Protein AF-A0A6V8DVF6-F1 (afdb_monomer)

pLDDT: mean 93.53, std 7.27, range [53.31, 98.12]

Sequence (93 aa):
VHAAGGITSLAHPRYYGVDYETLIQHLKASNVDAIEAFHRSHSDDDRHRLWKLAEAYGLGVTVGSDFHSFNGGHRPGHMPVVINALPELISSA

Structure (mmCIF, N/CA/C/O backbone):
data_AF-A0A6V8DVF6-F1
#
_entry.id   AF-A0A6V8DVF6-F1
#
loop_
_atom_site.group_PDB
_atom_site.id
_atom_site.type_symbol
_atom_site.label_atom_id
_atom_site.label_alt_id
_atom_site.label_comp_id
_atom_site.label_asym_id
_atom_site.label_entity_id
_atom_site.label_seq_id
_atom_site.pdbx_PDB_ins_code
_atom_site.Cartn_x
_atom_site.Cartn_y
_atom_site.Cartn_z
_atom_site.occupancy
_atom_site.B_iso_or_equiv
_atom_site.auth_seq_id
_atom_site.auth_comp_id
_atom_site.auth_asym_id
_atom_site.auth_atom_id
_atom_site.pdbx_PDB_model_num
ATOM 1 N N . VAL A 1 1 ? -11.140 11.513 6.094 1.00 95.19 1 VAL A N 1
ATOM 2 C CA . VAL A 1 1 ? -11.401 10.260 5.350 1.00 95.19 1 VAL A CA 1
ATOM 3 C C . VAL A 1 1 ? -12.361 9.374 6.127 1.00 95.19 1 VAL A C 1
ATOM 5 O O . VAL A 1 1 ? -13.500 9.259 5.697 1.00 95.19 1 VAL A O 1
ATOM 8 N N . HIS A 1 2 ? -11.987 8.895 7.319 1.00 96.19 2 HIS A N 1
ATOM 9 C CA . HIS A 1 2 ? -12.884 8.087 8.163 1.00 96.19 2 HIS A CA 1
ATOM 10 C C . HIS A 1 2 ? -14.211 8.765 8.519 1.00 96.19 2 HIS A C 1
ATOM 12 O O . HIS A 1 2 ? -15.248 8.121 8.469 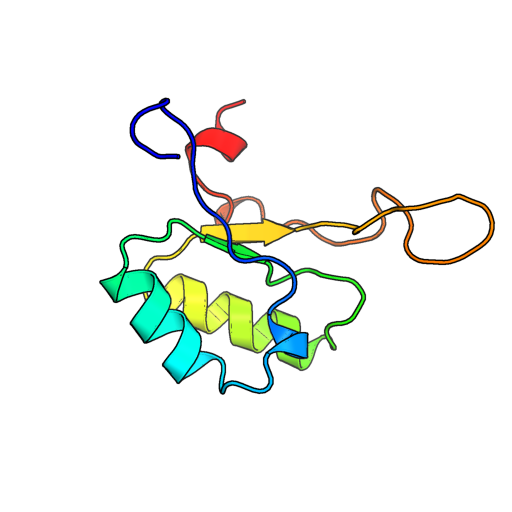1.00 96.19 2 HIS A O 1
ATOM 18 N N . ALA A 1 3 ? -14.217 10.077 8.790 1.00 97.19 3 ALA A N 1
ATOM 19 C CA . ALA A 1 3 ? -15.455 10.824 9.068 1.00 97.19 3 ALA A CA 1
ATOM 20 C C . ALA A 1 3 ? -16.474 10.812 7.905 1.00 97.19 3 ALA A C 1
ATOM 22 O O . ALA A 1 3 ? -17.644 11.108 8.118 1.00 97.19 3 ALA A O 1
ATOM 23 N N . ALA A 1 4 ? -16.037 10.470 6.687 1.00 96.62 4 ALA A N 1
ATOM 24 C CA . ALA A 1 4 ? -16.889 10.292 5.512 1.00 96.62 4 ALA A CA 1
ATOM 25 C C . ALA A 1 4 ? -17.177 8.805 5.201 1.00 96.62 4 ALA A C 1
ATOM 27 O O . ALA A 1 4 ? -17.681 8.500 4.127 1.00 96.62 4 ALA A O 1
ATOM 28 N N . GLY A 1 5 ? -16.818 7.878 6.100 1.00 94.19 5 GLY A N 1
ATOM 29 C CA . GLY A 1 5 ? -16.972 6.430 5.913 1.00 94.19 5 GLY A CA 1
ATOM 30 C C . GLY A 1 5 ? -15.923 5.775 5.006 1.00 94.19 5 GLY A C 1
ATOM 31 O O . GLY A 1 5 ? -16.073 4.612 4.650 1.00 94.19 5 GLY A O 1
ATOM 32 N N . GLY A 1 6 ? -14.875 6.504 4.606 1.00 95.00 6 GLY A N 1
ATOM 33 C CA . GLY A 1 6 ? -13.806 5.971 3.758 1.00 95.00 6 GLY A CA 1
ATOM 34 C C . GLY A 1 6 ? -12.647 5.358 4.545 1.00 95.00 6 GLY A C 1
ATOM 35 O O . GLY A 1 6 ? -12.516 5.581 5.749 1.00 95.00 6 GLY A O 1
ATOM 36 N N . ILE A 1 7 ? -11.756 4.678 3.822 1.00 95.94 7 ILE A N 1
ATOM 37 C CA . ILE A 1 7 ? -10.470 4.178 4.327 1.00 95.94 7 ILE A CA 1
ATOM 38 C C . ILE A 1 7 ? -9.296 5.006 3.805 1.00 95.94 7 ILE A C 1
ATOM 40 O O . ILE A 1 7 ? -9.374 5.665 2.768 1.00 95.94 7 ILE A O 1
ATOM 44 N N . THR A 1 8 ? -8.183 4.924 4.511 1.00 97.50 8 THR A N 1
ATOM 45 C CA . THR A 1 8 ? -6.906 5.555 4.206 1.00 97.50 8 THR A CA 1
ATOM 46 C C . THR A 1 8 ? -5.885 4.513 3.768 1.00 97.50 8 THR A C 1
ATOM 48 O O . THR A 1 8 ? -5.738 3.459 4.381 1.00 97.50 8 THR A O 1
ATOM 51 N N . SER A 1 9 ? -5.148 4.826 2.705 1.00 97.88 9 SER A N 1
ATOM 52 C CA . SER A 1 9 ? -4.021 4.022 2.245 1.00 97.88 9 SER A CA 1
ATOM 53 C C . SER A 1 9 ? -2.862 4.934 1.884 1.00 97.88 9 SER A C 1
ATOM 55 O O . SER A 1 9 ? -3.044 5.869 1.103 1.00 97.88 9 SER A O 1
ATOM 57 N N . LEU A 1 10 ? -1.669 4.658 2.410 1.00 97.81 10 LEU A N 1
ATOM 58 C CA . LEU A 1 10 ? -0.466 5.380 2.000 1.00 97.81 10 LEU A CA 1
ATOM 59 C C . LEU A 1 10 ? 0.010 4.873 0.628 1.00 97.81 10 LEU A C 1
ATOM 61 O O . LEU A 1 10 ? 0.266 3.680 0.478 1.00 97.81 10 LEU A O 1
ATOM 65 N N . ALA A 1 11 ? 0.121 5.765 -0.357 1.00 97.44 11 ALA A N 1
ATOM 66 C CA . ALA A 1 11 ? 0.502 5.425 -1.730 1.00 97.44 11 ALA A CA 1
ATOM 67 C C . ALA A 1 11 ? 2.028 5.302 -1.912 1.00 97.44 11 ALA A C 1
ATOM 69 O O . ALA A 1 11 ? 2.788 6.073 -1.324 1.00 97.44 11 ALA A O 1
ATOM 70 N N . HIS A 1 12 ? 2.444 4.324 -2.725 1.00 96.19 12 HIS A N 1
ATOM 71 C CA . HIS A 1 12 ? 3.788 4.025 -3.238 1.00 96.19 12 HIS A CA 1
ATOM 72 C C . HIS A 1 12 ? 4.939 4.586 -2.369 1.00 96.19 12 HIS A C 1
ATOM 74 O O . HIS A 1 12 ? 5.692 5.473 -2.797 1.00 96.19 12 HIS A O 1
ATOM 80 N N . PRO A 1 13 ? 5.093 4.081 -1.127 1.00 96.50 13 PRO A N 1
ATOM 81 C CA . PRO A 1 13 ? 5.926 4.680 -0.078 1.00 96.50 13 PRO A CA 1
ATOM 82 C C . PRO A 1 13 ? 7.430 4.659 -0.356 1.00 96.50 13 PRO A C 1
ATOM 84 O O . PRO A 1 13 ? 8.180 5.371 0.312 1.00 96.50 13 PRO A O 1
ATOM 87 N N . ARG A 1 14 ? 7.892 3.885 -1.348 1.00 94.38 14 ARG A N 1
ATOM 88 C CA . ARG A 1 14 ? 9.309 3.811 -1.740 1.00 94.38 14 ARG A CA 1
ATOM 89 C C . ARG A 1 14 ? 9.946 5.190 -1.953 1.00 94.38 14 ARG A C 1
ATOM 91 O O . ARG A 1 14 ? 11.125 5.370 -1.661 1.00 94.38 14 ARG A O 1
ATOM 98 N N . TYR A 1 15 ? 9.183 6.168 -2.440 1.00 92.19 15 TYR A N 1
ATOM 99 C CA . TYR A 1 15 ? 9.697 7.509 -2.738 1.00 92.19 15 TYR A CA 1
ATOM 100 C C . TYR A 1 15 ? 9.937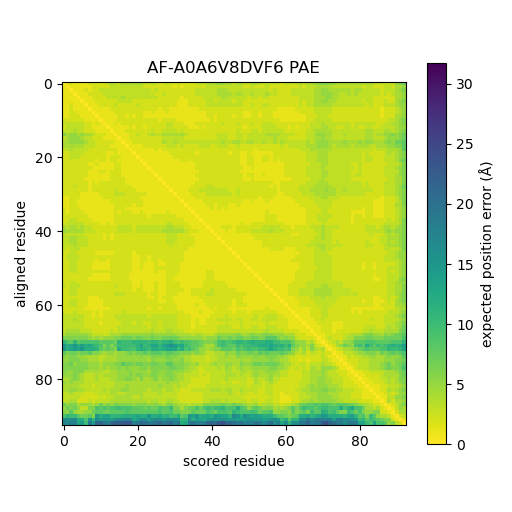 8.389 -1.506 1.00 92.19 15 TYR A C 1
ATOM 102 O O . TYR A 1 15 ? 10.566 9.436 -1.634 1.00 92.19 15 TYR A O 1
ATOM 110 N N . TYR A 1 16 ? 9.477 7.987 -0.320 1.00 93.62 16 TYR A N 1
ATOM 111 C CA . TYR A 1 16 ? 9.663 8.779 0.897 1.00 93.62 16 TYR A CA 1
ATOM 112 C C . TYR A 1 16 ? 11.048 8.603 1.523 1.00 93.62 16 TYR A C 1
ATOM 114 O O . TYR A 1 16 ? 11.438 9.415 2.356 1.00 93.62 16 TYR A O 1
ATOM 122 N N . GLY A 1 17 ? 11.800 7.566 1.132 1.00 92.94 17 GLY A N 1
ATOM 123 C CA . GLY A 1 17 ? 13.143 7.318 1.666 1.00 92.94 17 GLY A CA 1
ATOM 124 C C . GLY A 1 17 ? 13.167 7.013 3.169 1.00 92.94 17 GLY A C 1
ATOM 125 O O . GLY A 1 17 ? 14.208 7.155 3.804 1.00 92.94 17 GLY A O 1
ATOM 126 N N . VAL A 1 18 ? 12.028 6.612 3.737 1.00 95.94 18 VAL A N 1
ATOM 127 C CA . VAL A 1 18 ? 11.881 6.207 5.139 1.00 95.94 18 VAL A CA 1
ATOM 128 C C . VAL A 1 18 ? 11.904 4.686 5.208 1.00 95.94 18 VAL A C 1
ATOM 130 O O . VAL A 1 18 ? 11.296 4.021 4.368 1.00 95.94 18 VAL A O 1
ATOM 133 N N . ASP A 1 19 ? 12.587 4.129 6.210 1.00 96.44 19 ASP A N 1
ATOM 134 C CA . ASP A 1 19 ? 12.544 2.688 6.451 1.00 96.44 19 ASP A CA 1
ATOM 135 C C . ASP A 1 19 ? 11.098 2.213 6.673 1.00 96.44 19 ASP A C 1
ATOM 137 O O . ASP A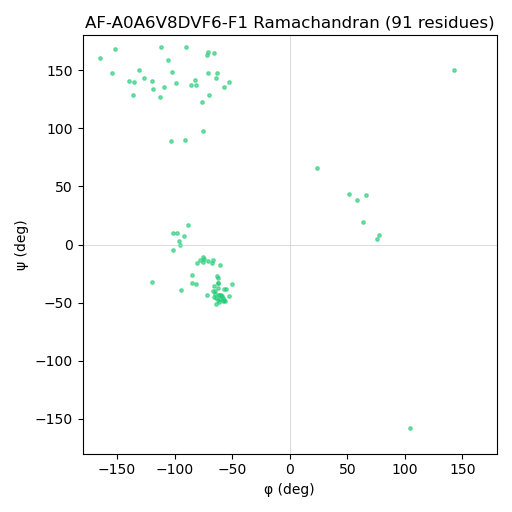 1 19 ? 10.316 2.831 7.401 1.00 96.44 19 ASP A O 1
ATOM 141 N N . TYR A 1 20 ? 10.745 1.100 6.034 1.00 97.25 20 TYR A N 1
ATOM 142 C CA . TYR A 1 20 ? 9.376 0.599 6.000 1.00 97.25 20 TYR A CA 1
ATOM 143 C C . TYR A 1 20 ? 8.814 0.228 7.371 1.00 97.25 20 TYR A C 1
ATOM 145 O O . TYR A 1 20 ? 7.619 0.411 7.590 1.00 97.25 20 TYR A O 1
ATOM 153 N N . GLU A 1 21 ? 9.634 -0.258 8.302 1.00 97.69 21 GLU A N 1
ATOM 154 C CA . GLU A 1 21 ? 9.148 -0.595 9.640 1.00 97.69 21 GL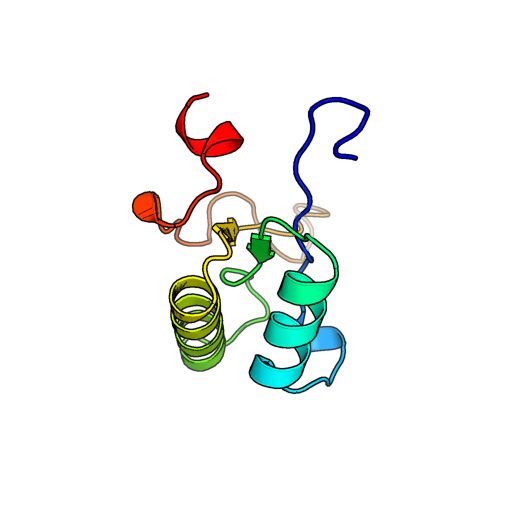U A CA 1
ATOM 155 C C . GLU A 1 21 ? 8.840 0.671 10.442 1.00 97.69 21 GLU A C 1
ATOM 157 O O . GLU A 1 21 ? 7.765 0.782 11.033 1.00 97.69 21 GLU A O 1
ATOM 162 N N . THR A 1 22 ? 9.725 1.669 10.370 1.00 98.06 22 THR A N 1
ATOM 163 C CA . THR A 1 22 ? 9.488 2.988 10.985 1.00 98.06 22 THR A CA 1
ATOM 164 C C . THR A 1 22 ? 8.218 3.629 10.423 1.00 98.06 22 THR A C 1
ATOM 166 O O . THR A 1 22 ? 7.385 4.153 11.166 1.00 98.06 22 THR A O 1
ATOM 169 N N . LEU A 1 23 ? 8.042 3.554 9.101 1.00 97.88 23 LEU A N 1
ATOM 170 C CA . LEU A 1 23 ? 6.866 4.081 8.423 1.00 97.88 23 LEU A CA 1
ATOM 171 C C . LEU A 1 23 ? 5.586 3.368 8.876 1.00 97.88 23 LEU A C 1
ATOM 173 O O . LEU A 1 23 ? 4.618 4.030 9.237 1.00 97.88 23 LEU A O 1
ATOM 177 N N . ILE A 1 24 ? 5.580 2.035 8.916 1.00 98.00 24 ILE A N 1
ATOM 178 C CA . ILE A 1 24 ? 4.405 1.247 9.313 1.00 98.00 24 ILE A CA 1
ATOM 179 C C . ILE A 1 24 ? 4.020 1.489 10.775 1.00 98.00 24 ILE A C 1
ATOM 181 O O . ILE A 1 24 ? 2.834 1.647 11.068 1.00 98.00 24 ILE A O 1
ATOM 185 N N . GLN A 1 25 ? 4.991 1.596 11.684 1.00 97.94 25 GLN A N 1
ATOM 186 C CA . GLN A 1 25 ? 4.723 1.955 13.079 1.00 97.94 25 GLN A CA 1
ATOM 187 C C . GLN A 1 25 ? 4.043 3.327 13.187 1.00 97.94 25 GLN A C 1
ATOM 189 O O . GLN A 1 25 ? 3.059 3.480 13.915 1.00 97.94 25 GLN A O 1
ATOM 194 N N . HIS A 1 26 ? 4.520 4.314 12.421 1.00 98.12 26 HIS A N 1
ATOM 195 C CA . HIS A 1 26 ? 3.913 5.643 12.379 1.00 98.12 26 HIS A CA 1
ATOM 196 C C . HIS A 1 26 ? 2.489 5.623 11.804 1.00 98.12 26 HIS A C 1
ATOM 198 O O . HIS A 1 26 ? 1.588 6.256 12.358 1.00 98.12 26 HIS A O 1
ATOM 204 N N . LEU A 1 27 ? 2.265 4.871 10.723 1.00 98.00 27 LEU A N 1
ATOM 205 C CA . LEU A 1 27 ? 0.939 4.690 10.130 1.00 98.00 27 LEU A CA 1
ATOM 206 C C . LEU A 1 27 ? -0.036 4.033 11.107 1.00 98.00 27 LEU A C 1
ATOM 208 O O . LEU A 1 27 ? -1.158 4.517 11.260 1.00 98.00 27 LEU A O 1
ATOM 212 N N . LYS A 1 28 ? 0.405 2.993 11.827 1.00 97.19 28 LYS A N 1
ATOM 213 C CA . LYS A 1 28 ? -0.411 2.344 12.856 1.00 97.19 28 LYS A CA 1
ATOM 214 C C . LYS A 1 28 ? -0.798 3.322 13.961 1.00 97.19 28 LYS A C 1
ATOM 216 O O . LYS A 1 28 ? -1.968 3.397 14.327 1.00 97.19 28 LYS A O 1
ATOM 221 N N . ALA A 1 29 ? 0.169 4.093 14.461 1.00 97.94 29 ALA A N 1
ATOM 222 C CA . ALA A 1 29 ? -0.063 5.101 15.496 1.00 97.94 29 ALA A CA 1
ATOM 223 C C . ALA A 1 29 ? -1.000 6.230 15.029 1.00 97.94 29 ALA A C 1
ATOM 225 O O . ALA A 1 29 ? -1.705 6.822 15.842 1.00 97.94 29 ALA A O 1
ATOM 226 N N . SER A 1 30 ? -1.035 6.497 13.721 1.00 97.38 30 SER A N 1
ATOM 227 C CA . SER A 1 30 ? -1.874 7.527 13.095 1.00 97.38 30 SER A CA 1
ATOM 228 C C . SER A 1 30 ? -3.242 7.013 12.630 1.00 97.38 30 SER A C 1
ATOM 230 O O . SER A 1 30 ? -3.973 7.747 11.969 1.00 97.38 30 SER A O 1
ATOM 232 N N . ASN A 1 31 ? -3.597 5.767 12.969 1.00 96.31 31 ASN A N 1
ATOM 233 C CA . ASN A 1 31 ? -4.845 5.117 12.569 1.00 96.31 31 ASN A CA 1
ATOM 234 C C . ASN A 1 31 ? -5.035 5.037 11.041 1.00 96.31 31 ASN A C 1
ATOM 236 O O . ASN A 1 31 ? -6.142 5.222 10.545 1.00 96.31 31 ASN A O 1
ATOM 240 N N . VAL A 1 32 ? -3.959 4.791 10.286 1.00 98.00 32 VAL A N 1
ATOM 241 C CA . VAL A 1 32 ? -4.049 4.522 8.843 1.00 98.00 32 VAL A CA 1
ATOM 242 C C . VAL A 1 32 ? -4.422 3.059 8.611 1.00 98.00 32 VAL A C 1
ATOM 244 O O . VAL A 1 32 ? -3.877 2.169 9.263 1.00 98.00 32 VAL A O 1
ATOM 247 N N . ASP A 1 33 ? -5.338 2.808 7.674 1.00 97.62 33 ASP A N 1
ATOM 248 C CA . ASP A 1 33 ? -5.908 1.470 7.468 1.00 97.62 33 ASP A CA 1
ATOM 249 C C . ASP A 1 33 ? -4.998 0.571 6.632 1.00 97.62 33 ASP A C 1
ATOM 251 O O . ASP A 1 33 ? -4.964 -0.640 6.847 1.00 97.62 33 ASP A O 1
ATOM 255 N N . ALA A 1 34 ? -4.276 1.147 5.665 1.00 97.94 34 ALA A N 1
ATOM 256 C CA . ALA A 1 34 ? -3.485 0.378 4.718 1.00 97.94 34 ALA A CA 1
ATOM 257 C C . ALA A 1 34 ? -2.251 1.099 4.163 1.00 97.94 34 ALA A C 1
ATOM 259 O O . ALA A 1 34 ? -2.078 2.316 4.276 1.00 97.94 34 ALA A O 1
ATOM 260 N N . ILE A 1 35 ? -1.397 0.325 3.501 1.00 98.06 35 ILE A N 1
ATOM 261 C CA . ILE A 1 35 ? -0.231 0.809 2.760 1.00 98.06 35 ILE A CA 1
ATOM 262 C C . ILE A 1 35 ? -0.146 0.106 1.403 1.00 98.06 35 ILE A C 1
ATOM 264 O O . ILE A 1 35 ? -0.406 -1.093 1.290 1.00 98.06 35 ILE A O 1
ATOM 268 N N . GLU A 1 36 ? 0.213 0.841 0.355 1.00 97.88 36 GLU A N 1
ATOM 269 C CA . GLU A 1 36 ? 0.383 0.270 -0.978 1.00 97.88 36 GLU A CA 1
ATOM 270 C C . GLU A 1 36 ? 1.692 -0.520 -1.038 1.00 97.88 36 GLU A C 1
ATOM 272 O O . GLU A 1 36 ? 2.768 0.047 -1.220 1.00 97.88 36 GLU A O 1
ATOM 277 N N . ALA A 1 37 ? 1.616 -1.842 -0.877 1.00 97.69 37 ALA A N 1
ATOM 278 C CA . ALA A 1 37 ? 2.789 -2.706 -1.008 1.00 97.69 37 ALA A CA 1
ATOM 279 C C . ALA A 1 37 ? 3.051 -3.101 -2.461 1.00 97.69 37 ALA A C 1
ATOM 281 O O . ALA A 1 37 ? 4.207 -3.236 -2.864 1.00 97.69 37 ALA A O 1
ATOM 282 N N . PHE A 1 38 ? 1.996 -3.249 -3.265 1.00 96.75 38 PHE A N 1
ATOM 283 C CA . PHE A 1 38 ? 2.092 -3.727 -4.639 1.00 96.75 38 PHE A CA 1
ATOM 284 C C . PHE A 1 38 ? 1.966 -2.569 -5.622 1.00 96.75 38 PHE A C 1
ATOM 286 O O . PHE A 1 38 ? 0.888 -2.245 -6.110 1.00 96.75 38 PHE A O 1
ATOM 293 N N . HIS A 1 39 ? 3.113 -1.978 -5.936 1.00 95.88 39 HIS A N 1
ATOM 294 C CA . HIS A 1 39 ? 3.238 -0.919 -6.924 1.00 95.88 39 HIS A CA 1
ATOM 295 C C . HIS A 1 39 ? 4.379 -1.237 -7.893 1.00 95.88 39 HIS A C 1
ATOM 297 O O . HIS A 1 39 ? 5.357 -1.895 -7.528 1.00 95.88 39 HIS A O 1
ATOM 303 N N . ARG A 1 40 ? 4.287 -0.774 -9.147 1.00 93.56 40 ARG A N 1
ATOM 304 C CA . ARG A 1 40 ? 5.256 -1.141 -10.195 1.00 93.56 40 ARG A CA 1
ATOM 305 C C . ARG A 1 40 ? 6.681 -0.681 -9.888 1.00 93.56 40 ARG A C 1
ATOM 307 O O . ARG A 1 40 ? 7.623 -1.342 -10.315 1.00 93.56 40 ARG A O 1
ATOM 314 N N . SER A 1 41 ? 6.834 0.414 -9.147 1.00 91.94 41 SER A N 1
ATOM 315 C CA . SER A 1 41 ? 8.143 0.942 -8.749 1.00 91.94 41 SER A CA 1
ATOM 316 C C . SER A 1 41 ? 8.838 0.131 -7.650 1.00 91.94 41 SER A C 1
ATOM 318 O O . SER A 1 41 ? 10.024 0.350 -7.406 1.00 91.94 41 SER A O 1
ATOM 320 N N . HIS A 1 42 ? 8.135 -0.790 -6.986 1.00 95.06 42 HIS A N 1
ATOM 321 C CA . HIS A 1 42 ? 8.707 -1.639 -5.944 1.00 95.06 42 HIS A CA 1
ATOM 322 C C . HIS A 1 42 ? 9.351 -2.884 -6.562 1.00 95.06 42 HIS A C 1
ATOM 324 O O . HIS A 1 42 ? 8.761 -3.520 -7.446 1.00 95.06 42 HIS A O 1
ATOM 330 N N . SER A 1 43 ? 10.535 -3.258 -6.072 1.00 94.81 43 SER A N 1
ATOM 331 C CA . SER A 1 43 ? 11.106 -4.586 -6.326 1.00 94.81 43 SER A CA 1
ATOM 332 C C . SER A 1 43 ? 10.250 -5.670 -5.665 1.00 94.81 43 SER A C 1
ATOM 334 O O . SER A 1 43 ? 9.426 -5.376 -4.798 1.00 94.81 43 SER A O 1
ATOM 336 N N . ASP A 1 44 ? 10.440 -6.929 -6.052 1.00 95.69 44 ASP A N 1
ATOM 337 C CA . ASP A 1 44 ? 9.721 -8.043 -5.422 1.00 95.69 44 ASP A CA 1
ATOM 338 C C . ASP A 1 44 ? 10.055 -8.161 -3.927 1.00 95.69 44 ASP A C 1
ATOM 340 O O . ASP A 1 44 ? 9.153 -8.361 -3.110 1.00 95.69 44 ASP A O 1
ATOM 344 N N . ASP A 1 45 ? 11.314 -7.911 -3.558 1.00 96.50 45 ASP A N 1
ATOM 345 C CA . ASP A 1 45 ? 11.757 -7.861 -2.162 1.00 96.50 45 ASP A CA 1
ATOM 346 C C . ASP A 1 45 ? 11.053 -6.751 -1.373 1.00 96.50 45 ASP A C 1
ATOM 348 O O . ASP A 1 45 ? 10.600 -6.984 -0.253 1.00 96.50 45 ASP A O 1
ATOM 352 N N . ASP A 1 46 ? 10.905 -5.557 -1.959 1.00 96.31 46 ASP A N 1
ATOM 353 C CA . ASP A 1 46 ? 10.201 -4.443 -1.319 1.00 96.31 46 ASP A CA 1
ATOM 354 C C . ASP A 1 46 ? 8.723 -4.766 -1.109 1.00 96.31 46 ASP A C 1
ATOM 356 O O . ASP A 1 46 ? 8.195 -4.543 -0.019 1.00 96.31 46 ASP A O 1
ATOM 360 N N . ARG A 1 47 ? 8.057 -5.319 -2.133 1.00 97.00 47 ARG A N 1
ATOM 361 C CA . ARG A 1 47 ? 6.645 -5.728 -2.045 1.00 97.00 47 ARG A CA 1
ATOM 362 C C . ARG A 1 47 ? 6.459 -6.740 -0.930 1.00 97.00 47 ARG A C 1
ATOM 364 O O . ARG A 1 47 ? 5.562 -6.584 -0.104 1.00 97.00 47 ARG A O 1
ATOM 371 N N . HIS A 1 48 ? 7.313 -7.763 -0.899 1.00 96.56 48 HIS A N 1
ATOM 372 C CA . HIS A 1 48 ? 7.246 -8.806 0.111 1.00 96.56 48 HIS A CA 1
ATOM 373 C C . HIS A 1 48 ? 7.507 -8.236 1.506 1.00 96.56 48 HIS A C 1
ATOM 375 O O . HIS A 1 48 ? 6.680 -8.417 2.397 1.00 96.56 48 HIS A O 1
ATOM 381 N N . ARG A 1 49 ? 8.599 -7.486 1.695 1.00 97.19 49 ARG A N 1
ATOM 382 C CA . ARG A 1 49 ? 8.946 -6.878 2.987 1.00 97.19 49 ARG A CA 1
ATOM 383 C C . ARG A 1 49 ? 7.818 -5.994 3.512 1.00 97.19 49 ARG A C 1
ATOM 385 O O . ARG A 1 49 ? 7.428 -6.136 4.669 1.00 97.19 49 ARG A O 1
ATOM 392 N N . LEU A 1 50 ? 7.281 -5.112 2.671 1.00 97.38 50 LEU A N 1
ATOM 393 C CA . LEU A 1 50 ? 6.222 -4.191 3.068 1.00 97.38 50 LEU A CA 1
ATOM 394 C C . LEU A 1 50 ? 4.917 -4.923 3.390 1.00 97.38 50 LEU A C 1
ATOM 396 O O . LEU A 1 50 ? 4.273 -4.600 4.383 1.00 97.38 50 LEU A O 1
ATOM 400 N N . TRP A 1 51 ? 4.562 -5.946 2.606 1.00 97.94 51 TRP A N 1
ATOM 401 C CA . TRP A 1 51 ? 3.396 -6.784 2.879 1.00 97.94 51 TRP A CA 1
ATOM 402 C C . TRP A 1 51 ? 3.519 -7.513 4.222 1.00 97.94 51 TRP A C 1
ATOM 404 O O . TRP A 1 51 ? 2.604 -7.430 5.040 1.00 97.94 51 TRP A O 1
ATOM 414 N N . LYS A 1 52 ? 4.646 -8.185 4.496 1.00 98.00 52 LYS A N 1
ATOM 415 C CA . LYS A 1 52 ? 4.811 -8.928 5.759 1.00 98.00 52 LYS A CA 1
ATOM 416 C C . LYS A 1 52 ? 4.844 -8.002 6.974 1.00 98.00 52 LYS A C 1
ATOM 418 O O . LYS A 1 52 ? 4.297 -8.363 8.013 1.00 98.00 52 LYS A O 1
ATOM 423 N N . LEU A 1 53 ? 5.429 -6.809 6.847 1.00 98.12 53 LEU A N 1
ATOM 424 C CA . LEU A 1 53 ? 5.360 -5.797 7.902 1.00 98.12 53 LEU A CA 1
ATOM 425 C C . LEU A 1 53 ? 3.922 -5.291 8.098 1.00 98.12 53 LEU A C 1
ATOM 427 O O . LEU A 1 53 ? 3.464 -5.216 9.232 1.00 98.12 53 LEU A O 1
ATOM 431 N N . ALA A 1 54 ? 3.183 -4.991 7.028 1.00 97.75 54 ALA A N 1
ATOM 432 C CA . ALA A 1 54 ? 1.793 -4.548 7.144 1.00 97.75 54 ALA A CA 1
ATOM 433 C C . ALA A 1 54 ? 0.930 -5.596 7.870 1.00 97.75 54 ALA A C 1
ATOM 435 O O . ALA A 1 54 ? 0.240 -5.249 8.828 1.00 97.75 54 ALA A O 1
ATOM 436 N N . GLU A 1 55 ? 1.060 -6.879 7.507 1.00 96.81 55 GLU A N 1
ATOM 437 C CA . GLU A 1 55 ? 0.403 -7.986 8.219 1.00 96.81 55 GLU A CA 1
ATOM 438 C C . GLU A 1 55 ? 0.779 -8.021 9.705 1.00 96.81 55 GLU A C 1
ATOM 440 O O . GLU A 1 55 ? -0.102 -8.108 10.560 1.00 96.81 55 GLU A O 1
ATOM 445 N N . ALA A 1 56 ? 2.072 -7.921 10.029 1.00 97.69 56 ALA A N 1
ATOM 446 C CA . ALA A 1 56 ? 2.558 -8.011 11.406 1.00 97.69 56 ALA A CA 1
ATOM 447 C C . ALA A 1 56 ? 2.021 -6.889 12.314 1.00 97.69 56 ALA A C 1
ATOM 449 O O . ALA A 1 56 ? 1.784 -7.116 13.499 1.00 97.69 56 ALA A O 1
ATOM 450 N N . TYR A 1 57 ? 1.802 -5.693 11.763 1.00 97.19 57 TYR A N 1
ATOM 451 C CA . TYR A 1 57 ? 1.282 -4.535 12.498 1.00 97.19 57 TYR A CA 1
ATOM 452 C C . TYR A 1 57 ? -0.243 -4.351 12.349 1.00 97.19 57 TYR A C 1
ATOM 454 O O . TYR A 1 57 ? -0.821 -3.402 12.897 1.00 97.19 57 TYR A O 1
ATOM 462 N N . GLY A 1 58 ? -0.915 -5.270 11.647 1.00 95.94 58 GLY A N 1
ATOM 463 C CA . GLY A 1 58 ? -2.362 -5.253 11.443 1.00 95.94 58 GLY A CA 1
ATOM 464 C C . GLY A 1 58 ? -2.835 -4.070 10.600 1.00 95.94 58 GLY A C 1
ATOM 465 O O . GLY A 1 58 ? -3.811 -3.416 10.974 1.00 95.94 58 GLY A O 1
ATOM 466 N N . LEU A 1 59 ? -2.107 -3.758 9.526 1.00 97.44 59 LEU A N 1
ATOM 467 C CA . LEU A 1 59 ? -2.544 -2.881 8.440 1.00 97.44 59 LEU A CA 1
ATOM 468 C C . LEU A 1 59 ? -2.963 -3.734 7.240 1.00 97.44 59 LEU A C 1
ATOM 470 O O . LEU A 1 59 ? -2.382 -4.788 6.976 1.00 97.44 59 LEU A O 1
ATOM 474 N N . GLY A 1 60 ? -3.928 -3.237 6.473 1.00 97.12 60 GLY A N 1
ATOM 475 C CA . GLY A 1 60 ? -4.218 -3.759 5.147 1.00 97.12 60 GLY A CA 1
ATOM 476 C C . GLY A 1 60 ? -3.120 -3.412 4.140 1.00 97.12 60 GLY A C 1
ATOM 477 O O . GLY A 1 60 ? -2.283 -2.527 4.341 1.00 97.12 60 GLY A O 1
ATOM 478 N N . VAL A 1 61 ? -3.158 -4.091 3.003 1.00 97.31 61 VAL A N 1
ATOM 479 C CA . VAL A 1 61 ? -2.295 -3.835 1.857 1.00 97.31 61 VAL A CA 1
ATOM 480 C C . VAL A 1 61 ? -3.150 -3.455 0.664 1.00 97.31 61 VAL A C 1
ATOM 482 O O . VAL A 1 61 ? -4.137 -4.119 0.355 1.00 97.31 61 VAL A O 1
ATOM 485 N N . THR A 1 62 ? -2.746 -2.403 -0.036 1.00 97.31 62 THR A N 1
ATOM 486 C CA . THR A 1 62 ? -3.357 -2.004 -1.305 1.00 97.31 62 THR A CA 1
ATOM 487 C C . THR A 1 62 ? -2.404 -2.210 -2.479 1.00 97.31 62 THR A C 1
ATOM 489 O O . THR A 1 62 ? -1.219 -2.539 -2.335 1.00 97.31 62 THR A 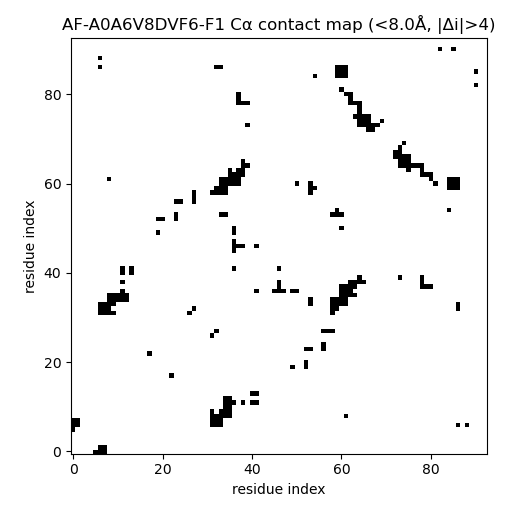O 1
ATOM 492 N N . VAL A 1 63 ? -2.975 -2.058 -3.667 1.00 96.31 63 VAL A N 1
ATOM 493 C CA . VAL A 1 63 ? -2.333 -2.226 -4.963 1.00 96.31 63 VAL A CA 1
ATOM 494 C C . VAL A 1 63 ? -2.834 -1.125 -5.882 1.00 96.31 63 VAL A C 1
ATOM 496 O O . VAL A 1 63 ? -4.026 -0.808 -5.898 1.00 96.31 63 VAL A O 1
ATOM 499 N N . GLY A 1 64 ? -1.938 -0.581 -6.687 1.00 94.81 64 GLY A N 1
ATOM 500 C CA . GLY A 1 64 ? -2.266 0.468 -7.629 1.00 94.81 64 GLY A CA 1
ATOM 501 C C . GLY A 1 64 ? -1.299 0.462 -8.796 1.00 94.81 64 GLY A C 1
ATOM 502 O O . GLY A 1 64 ? -0.133 0.073 -8.707 1.00 94.81 64 GLY A O 1
ATOM 503 N N . SER A 1 65 ? -1.832 0.841 -9.955 1.00 94.19 65 SER A N 1
ATOM 504 C CA . SER A 1 65 ? -1.004 1.008 -11.147 1.00 94.19 65 SER A CA 1
ATOM 505 C C . SER A 1 65 ? -0.365 2.383 -11.211 1.00 94.19 65 SER A C 1
ATOM 507 O O . SER A 1 65 ? 0.658 2.504 -11.863 1.00 94.19 65 SER A O 1
ATOM 509 N N . ASP A 1 66 ? -0.959 3.403 -10.591 1.00 94.81 66 ASP A N 1
ATOM 510 C CA . ASP A 1 66 ? -0.581 4.802 -10.814 1.00 94.81 66 ASP A CA 1
ATOM 511 C C . ASP A 1 66 ? -0.557 5.165 -12.320 1.00 94.81 66 ASP A C 1
ATOM 513 O O . ASP A 1 66 ? 0.383 5.740 -12.876 1.00 94.81 66 ASP A O 1
ATOM 517 N N . PHE A 1 67 ? -1.589 4.710 -13.039 1.00 94.88 67 PHE A N 1
ATOM 518 C CA . PHE A 1 67 ? -1.733 4.919 -14.477 1.00 94.88 67 PHE A CA 1
ATOM 519 C C . PHE A 1 67 ? -2.045 6.381 -14.804 1.00 94.88 67 PHE A C 1
ATOM 521 O O . PHE A 1 67 ? -3.021 6.938 -14.312 1.00 94.88 67 PHE A O 1
ATOM 528 N N . HIS A 1 68 ? -1.269 6.948 -15.729 1.00 93.56 68 HIS A N 1
ATOM 529 C CA . HIS A 1 68 ? -1.435 8.326 -16.193 1.00 93.56 68 HIS A CA 1
ATOM 530 C C . HIS A 1 68 ? -1.718 8.434 -17.700 1.00 93.56 68 HIS A C 1
ATOM 532 O O . HIS A 1 68 ? -2.427 9.343 -18.125 1.00 93.56 68 HIS A O 1
ATOM 538 N N . SER A 1 69 ? -1.180 7.533 -18.537 1.00 92.88 69 SER A N 1
ATOM 539 C CA . SER A 1 69 ? -1.455 7.525 -19.982 1.00 92.88 69 SER A CA 1
ATOM 540 C C . SER A 1 69 ? -1.043 6.215 -20.664 1.00 92.88 69 SER A C 1
ATOM 542 O O . SER A 1 69 ? -0.189 5.479 -20.172 1.00 92.88 69 SER A O 1
ATOM 544 N N . PHE A 1 70 ? -1.591 5.947 -21.854 1.00 88.94 70 PHE A N 1
ATOM 545 C CA . PHE A 1 70 ? -1.145 4.829 -22.699 1.00 88.94 70 PHE A CA 1
ATOM 546 C C . PHE A 1 70 ? 0.162 5.110 -23.457 1.00 88.94 70 PHE A C 1
ATOM 548 O O . PHE A 1 70 ? 0.784 4.173 -23.957 1.00 88.94 70 PHE A O 1
ATOM 555 N N . ASN A 1 71 ? 0.604 6.370 -23.505 1.00 89.81 71 ASN A N 1
ATOM 556 C CA . ASN A 1 71 ? 1.774 6.819 -24.269 1.00 89.81 71 ASN A CA 1
ATOM 557 C C . ASN A 1 71 ? 3.090 6.723 -23.475 1.00 89.81 71 ASN A C 1
ATOM 559 O O . ASN A 1 71 ? 4.091 7.330 -23.845 1.00 89.81 71 ASN A O 1
ATOM 563 N N . GLY A 1 72 ? 3.094 5.955 -22.385 1.00 79.44 72 GLY A N 1
ATOM 564 C CA . GLY A 1 72 ? 4.245 5.752 -21.512 1.00 79.44 72 GLY A CA 1
ATOM 565 C C . GLY A 1 72 ? 3.820 5.664 -20.048 1.00 79.44 72 GLY A C 1
ATOM 566 O O . GLY A 1 7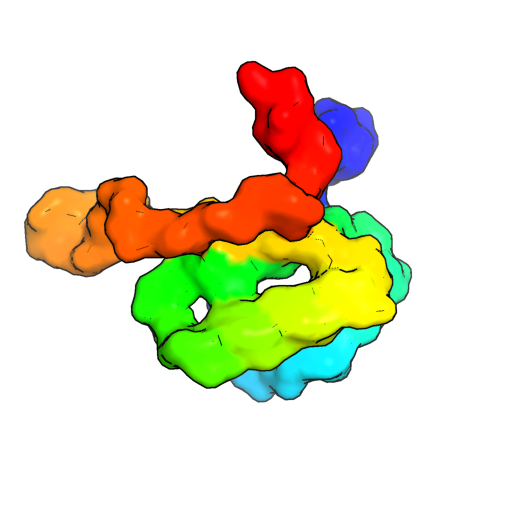2 ? 2.824 6.263 -19.648 1.00 79.44 72 GLY A O 1
ATOM 567 N N . GLY A 1 73 ? 4.579 4.909 -19.250 1.00 84.00 73 GLY A N 1
ATOM 568 C CA . GLY A 1 73 ? 4.342 4.748 -17.814 1.00 84.00 73 GLY A CA 1
ATOM 569 C C . GLY A 1 73 ? 3.725 3.404 -17.418 1.00 84.00 73 GLY A C 1
ATOM 570 O O . GLY A 1 73 ? 3.882 2.377 -18.090 1.00 84.00 73 GLY A O 1
ATOM 571 N N . HIS A 1 74 ? 3.086 3.387 -16.252 1.00 90.44 74 HIS A N 1
ATOM 572 C CA . HIS A 1 74 ? 2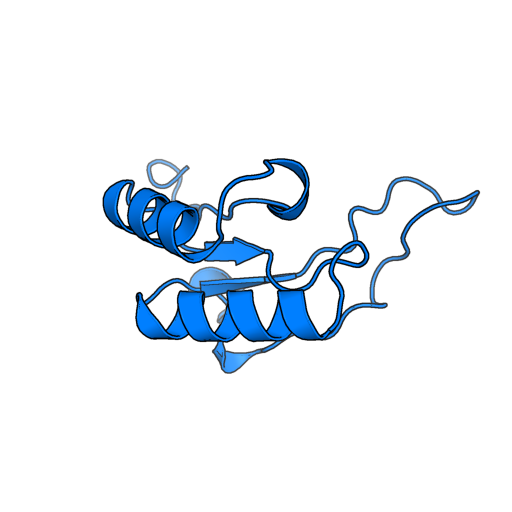.451 2.191 -15.707 1.00 90.44 74 HIS A CA 1
ATOM 573 C C . HIS A 1 74 ? 1.177 1.831 -16.478 1.00 90.44 74 HIS A C 1
ATOM 575 O O . HIS A 1 74 ? 0.680 2.645 -17.243 1.00 90.44 74 HIS A O 1
ATOM 581 N N . ARG A 1 75 ? 0.674 0.596 -16.338 1.00 90.69 75 ARG A N 1
ATOM 582 C CA . ARG A 1 75 ? -0.562 0.128 -16.991 1.00 90.69 75 ARG A CA 1
ATOM 583 C C . ARG A 1 75 ? -1.523 -0.458 -15.952 1.00 90.69 75 ARG A C 1
ATOM 585 O O . ARG A 1 75 ? -1.040 -1.143 -15.045 1.00 90.69 75 ARG A O 1
ATOM 592 N N . PRO A 1 76 ? -2.847 -0.259 -16.088 1.00 91.62 76 PRO A N 1
ATOM 593 C CA . PRO A 1 76 ? -3.827 -0.874 -15.197 1.00 91.62 76 PRO A CA 1
ATOM 594 C C . PRO A 1 76 ? -3.791 -2.402 -15.307 1.00 91.62 76 PRO A C 1
ATOM 596 O O . PRO A 1 76 ? -3.517 -2.933 -16.379 1.00 91.62 76 PRO A O 1
ATOM 599 N N . GLY A 1 77 ? -4.073 -3.114 -14.213 1.00 89.19 77 GLY A N 1
ATOM 600 C CA . GLY A 1 77 ? -4.222 -4.579 -14.215 1.00 89.19 77 GLY A CA 1
ATOM 601 C C . GLY A 1 77 ? -2.925 -5.396 -14.298 1.00 89.19 77 GLY A C 1
ATOM 602 O O . GLY A 1 77 ? -2.983 -6.617 -14.370 1.00 89.19 77 GLY A O 1
ATOM 603 N N . HIS A 1 78 ? -1.753 -4.757 -14.269 1.00 88.12 78 HIS A N 1
ATOM 604 C CA . HIS A 1 78 ? -0.459 -5.445 -14.381 1.00 88.12 78 HIS A CA 1
ATOM 605 C C . HIS A 1 78 ? 0.234 -5.725 -13.038 1.00 88.12 78 HIS A C 1
ATOM 607 O O . HIS A 1 78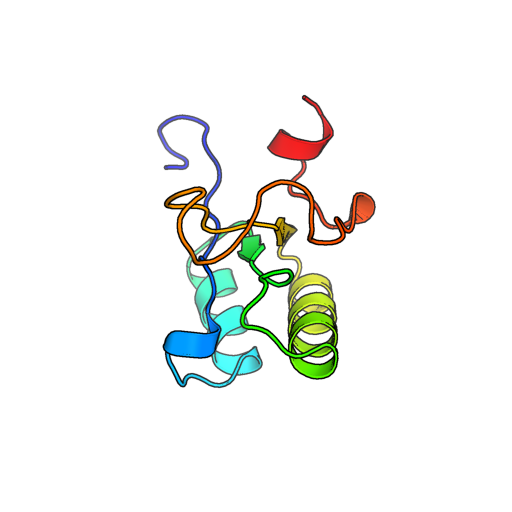 ? 1.398 -6.109 -13.051 1.00 88.12 78 HIS A O 1
ATOM 613 N N . MET A 1 79 ? -0.436 -5.535 -11.898 1.00 91.25 79 MET A N 1
ATOM 614 C CA . MET A 1 79 ? 0.115 -5.778 -10.557 1.00 91.25 79 MET A CA 1
ATOM 615 C C . MET A 1 79 ? -0.708 -6.841 -9.815 1.00 91.25 79 MET A C 1
ATOM 617 O O . MET A 1 79 ? -1.934 -6.830 -9.937 1.00 91.25 79 MET A O 1
ATOM 621 N N . PRO A 1 80 ? -0.068 -7.752 -9.055 1.00 90.00 80 PRO A N 1
ATOM 622 C CA . PRO A 1 80 ? -0.787 -8.767 -8.297 1.00 90.00 80 PRO A CA 1
ATOM 623 C C . PRO A 1 80 ? -1.524 -8.145 -7.108 1.00 90.00 80 PRO A C 1
ATOM 625 O O . PRO A 1 80 ? -1.055 -7.181 -6.503 1.00 90.00 80 PRO A O 1
ATOM 628 N N . VAL A 1 81 ? -2.664 -8.740 -6.765 1.00 91.25 81 VAL A N 1
ATOM 629 C CA . VAL A 1 81 ? -3.496 -8.347 -5.625 1.00 91.25 81 VAL A CA 1
ATOM 630 C C . VAL A 1 81 ? -3.458 -9.459 -4.586 1.00 91.25 81 VAL A C 1
ATOM 632 O O . VAL A 1 81 ? -3.756 -10.611 -4.902 1.00 91.25 81 VAL A O 1
ATOM 635 N N . VAL A 1 82 ? -3.123 -9.127 -3.340 1.00 92.19 82 VAL A N 1
ATOM 636 C CA . VAL A 1 82 ? -3.220 -10.069 -2.217 1.00 92.19 82 VAL A CA 1
ATOM 637 C C . VAL A 1 82 ? -4.601 -9.918 -1.592 1.00 92.19 82 VAL A C 1
ATOM 639 O O . VAL A 1 82 ? -4.797 -9.102 -0.699 1.00 92.19 82 VAL A O 1
ATOM 642 N N . ILE A 1 83 ? -5.569 -10.695 -2.086 1.00 91.12 83 ILE A N 1
ATOM 643 C CA . ILE A 1 83 ? -6.995 -10.556 -1.735 1.00 91.12 83 ILE A CA 1
ATOM 644 C C . ILE A 1 83 ? -7.218 -10.575 -0.216 1.00 91.12 83 ILE A C 1
ATOM 646 O O . ILE A 1 83 ? -7.916 -9.718 0.312 1.00 91.12 83 ILE A O 1
ATOM 650 N N . ASN A 1 84 ? -6.565 -11.495 0.496 1.00 91.25 84 ASN A N 1
ATOM 651 C CA . ASN A 1 84 ? -6.731 -11.650 1.946 1.00 91.25 84 ASN A CA 1
ATOM 652 C C . ASN A 1 84 ? -6.119 -10.508 2.772 1.00 91.25 84 ASN A C 1
ATOM 654 O O . ASN A 1 84 ? -6.389 -10.420 3.964 1.00 91.25 84 ASN A O 1
ATOM 658 N N . ALA A 1 85 ? -5.279 -9.669 2.163 1.00 93.38 85 ALA A N 1
ATOM 659 C CA . ALA A 1 85 ? -4.670 -8.517 2.817 1.00 93.38 85 ALA A CA 1
ATOM 660 C C . ALA A 1 85 ? -5.375 -7.200 2.453 1.00 93.38 85 ALA A C 1
ATOM 662 O O . ALA A 1 85 ? -5.012 -6.157 2.994 1.00 93.38 85 ALA A O 1
ATOM 663 N N . LEU A 1 86 ? -6.362 -7.217 1.548 1.00 93.44 86 LEU A N 1
ATOM 664 C CA . LEU A 1 86 ? -7.127 -6.018 1.218 1.00 93.44 86 LEU A CA 1
ATOM 665 C C . LEU A 1 86 ? -7.909 -5.527 2.447 1.00 93.44 86 LEU A C 1
ATOM 667 O O . LEU A 1 86 ? -8.450 -6.346 3.194 1.00 93.44 86 LEU A O 1
ATOM 671 N N . PRO A 1 87 ? -8.033 -4.202 2.639 1.00 91.56 87 PRO A N 1
ATOM 672 C CA . PRO A 1 87 ? -8.953 -3.644 3.623 1.00 91.56 87 PRO A CA 1
ATOM 673 C C . PRO A 1 87 ? -10.375 -4.184 3.437 1.00 91.56 87 PRO A C 1
ATOM 675 O O . PRO A 1 87 ? -10.857 -4.287 2.310 1.00 91.56 87 PRO A O 1
ATOM 678 N N . GLU A 1 88 ? -11.063 -4.477 4.541 1.00 84.81 88 GLU A N 1
ATOM 679 C CA . GLU A 1 88 ? -12.386 -5.126 4.547 1.00 84.81 88 GLU A CA 1
ATOM 680 C C . GLU A 1 88 ? -13.434 -4.383 3.701 1.00 84.81 88 GLU A C 1
ATOM 682 O O . GLU A 1 88 ? -14.217 -4.990 2.972 1.00 84.81 88 GLU A O 1
ATOM 687 N N . LEU A 1 89 ? -13.400 -3.048 3.726 1.00 78.88 89 LEU A N 1
ATOM 688 C CA . LEU A 1 89 ? -14.295 -2.198 2.933 1.00 78.88 89 LEU A CA 1
ATOM 689 C C . LEU A 1 89 ? -14.053 -2.286 1.413 1.00 78.88 89 LEU A C 1
ATOM 691 O O . LEU A 1 89 ? -14.905 -1.851 0.647 1.00 78.88 89 LEU A O 1
ATOM 695 N N . ILE A 1 90 ? -12.914 -2.830 0.970 1.00 79.94 90 ILE A N 1
ATOM 696 C CA . ILE A 1 90 ? -12.629 -3.103 -0.448 1.00 79.94 90 ILE A CA 1
ATOM 697 C C . ILE A 1 90 ? -12.998 -4.546 -0.805 1.00 79.94 90 ILE A C 1
ATOM 699 O O . ILE A 1 90 ? -13.508 -4.785 -1.892 1.00 79.94 90 ILE A O 1
ATOM 703 N N . SER A 1 91 ? -12.733 -5.513 0.077 1.00 70.75 91 SER A N 1
ATOM 704 C CA . SER A 1 91 ? -12.970 -6.937 -0.208 1.00 70.75 91 SER A CA 1
ATOM 705 C C . SER A 1 91 ? -14.444 -7.354 -0.151 1.00 70.75 91 SER A C 1
ATOM 707 O O . SER A 1 91 ? -14.787 -8.432 -0.632 1.00 70.75 91 SER A O 1
ATOM 709 N N . SER A 1 92 ? -15.304 -6.514 0.429 1.00 60.12 92 SER A N 1
ATOM 710 C CA . SER A 1 92 ? -16.756 -6.717 0.539 1.00 60.12 92 SER A CA 1
ATOM 711 C C . SER A 1 92 ? -17.583 -6.044 -0.569 1.00 60.12 92 SER A C 1
ATOM 713 O O . SER A 1 92 ? -18.810 -6.172 -0.558 1.00 60.12 92 SER A O 1
ATOM 715 N N . ALA A 1 93 ? -16.931 -5.343 -1.504 1.00 53.31 93 ALA A N 1
ATOM 716 C CA . ALA A 1 93 ? -17.546 -4.682 -2.660 1.00 53.31 93 ALA A CA 1
ATOM 717 C C . ALA A 1 93 ? -17.545 -5.582 -3.906 1.00 53.31 93 ALA A C 1
ATOM 719 O O . ALA A 1 93 ? -18.545 -5.526 -4.658 1.00 53.31 93 ALA A O 1
#

Foldseek 3Di:
DVVVVDAAEAEPCPVVPDDLLVVLVVCLVVVHQEYALWEPPDDPVSSVVNLVSCVVSNHAYDHDQPDDDPVDGGDPPPIDDPLVRHGPVVNVD

Secondary structure (DSSP, 8-state):
-GGGT---EE--GGGG---HHHHHHHHHHTT--EEEEE-TTS-HHHHHHHHHHHHHHT-EEEE------TTSS--TT-S---GGGS-HHHHT-

Solvent-accessible surface area (backbone atoms only — not comparable to full-atom values): 5629 Å² total; per-residue (Å²): 93,61,93,77,76,45,82,48,64,48,70,63,55,80,80,70,79,61,59,65,68,65,49,50,55,52,36,53,77,66,71,44,48,26,36,34,28,37,35,85,90,46,53,73,68,52,24,49,53,45,42,56,49,28,56,76,68,73,32,20,39,40,61,53,45,80,61,83,45,94,92,55,83,42,53,76,88,77,66,75,75,61,70,92,40,36,44,67,86,64,71,75,110

Nearest PDB structures (foldseek):
  7ug9-assembly1_A  TM=9.004E-01  e=4.41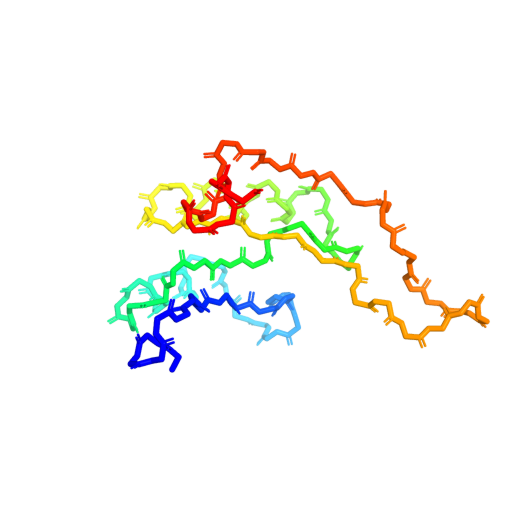0E-04  Escherichia coli
  9etk-assembly1_A  TM=8.434E-01  e=2.780E-04  Vibrio cholerae
  2yb4-assembly1_A  TM=7.903E-01  e=3.619E-04  Chromobacterium violaceum
  3e0f-assembly1_A  TM=7.446E-01  e=1.648E-03  Bifidobacterium adolescentis ATCC 15703
  3pg8-assembly1_B  TM=6.572E-01  e=2.025E-01  Thermotoga maritima

Radius of gyration: 13.19 Å; Cα contacts (8 Å, |Δi|>4): 135; chains: 1; bounding box: 31×22×40 Å

Mean predicted aligned error: 3.16 Å